Protein AF-A0A142JN07-F1 (afdb_monomer)

Solvent-accessible surface area (backbone atoms only — not comparable to full-atom values): 9280 Å² total; per-residue (Å²): 132,87,82,73,79,70,89,56,53,64,44,53,44,62,62,50,53,55,49,43,52,52,45,52,51,52,53,46,50,54,58,74,65,32,86,84,72,65,89,65,95,44,68,66,58,46,52,55,51,35,68,67,35,71,45,97,89,51,53,43,94,57,35,65,55,50,52,52,39,52,49,54,52,49,41,51,59,71,40,59,78,72,31,53,83,36,79,55,100,88,47,34,28,40,47,47,38,33,21,60,93,41,38,42,62,48,46,52,49,53,35,51,76,70,58,76,46,67,89,84,56,50,87,75,74,68,76,68,66,49,70,61,51,24,58,59,56,46,74,74,42,46,79,48,74,44,65,48,97,86,43,80,44,53,28,34,30,92

Sequence (158 aa):
MTRTIEHADIIDIREITDRVDELRDELQTAMDENEEGHDFETLEEYRAAVRKDVSAAHCHKLYEEERELTELEDILDELRGCGGDHQWEGDWYPLMLIADDHFQDFAQQEAEDCGLIDSSAKWPHTCIDWERAARELRMDYSAVSVTIDGDIREYWYR

Foldseek 3Di:
DDPAPPPDQKDFVVVLQVLLVVLLVVLVVCVVVCPVVDDDPDSVSSLVVQCVQPDPVDRPPCNVSSVSNVQSVQQVVQQFPVADDDDDPNTHGFRMWGFPVCLLVVLVVVCVVVVVQDPPDDPPSPVDPSVVSSVVVLVVWDKTWGAGPNDTTIITGD

Organism: NCBI:txid1796606

Mean predicted aligned error: 6.01 Å

Radius of gyration: 20.63 Å; Cα contacts (8 Å, |Δi|>4): 174; chains: 1; bounding box: 48×24×64 Å

Structure (mmCIF, N/CA/C/O backbone):
data_AF-A0A142JN07-F1
#
_entry.id   AF-A0A142JN07-F1
#
loop_
_atom_site.group_PDB
_atom_site.id
_atom_site.type_symbol
_atom_site.label_atom_id
_atom_site.label_alt_id
_atom_site.label_comp_id
_atom_site.label_asym_id
_atom_site.label_entity_id
_atom_site.label_seq_id
_atom_site.pdbx_PDB_ins_code
_atom_site.Cartn_x
_atom_site.Cartn_y
_atom_site.Cartn_z
_atom_site.occupancy
_atom_site.B_iso_or_equiv
_atom_site.auth_seq_id
_atom_site.auth_comp_id
_atom_site.auth_asym_id
_atom_site.auth_atom_id
_atom_site.pdbx_PDB_model_num
ATOM 1 N N . MET A 1 1 ? 15.380 7.627 -0.871 1.00 32.88 1 MET A N 1
ATOM 2 C CA . MET A 1 1 ? 14.964 6.780 0.266 1.00 32.88 1 MET A CA 1
ATOM 3 C C . MET A 1 1 ? 13.897 5.885 -0.314 1.00 32.88 1 MET A C 1
ATOM 5 O O . MET A 1 1 ? 12.815 6.391 -0.558 1.00 32.88 1 MET A O 1
ATOM 9 N N . THR A 1 2 ? 14.237 4.645 -0.650 1.00 40.53 2 THR A N 1
ATOM 10 C CA . THR A 1 2 ? 13.275 3.642 -1.119 1.00 40.53 2 THR A CA 1
ATOM 11 C C . THR A 1 2 ? 12.266 3.396 0.002 1.00 40.53 2 THR A C 1
ATOM 13 O O . THR A 1 2 ? 12.658 3.100 1.132 1.00 40.53 2 THR A O 1
ATOM 16 N N . ARG A 1 3 ? 10.984 3.650 -0.270 1.00 54.34 3 ARG A N 1
ATOM 17 C CA . ARG 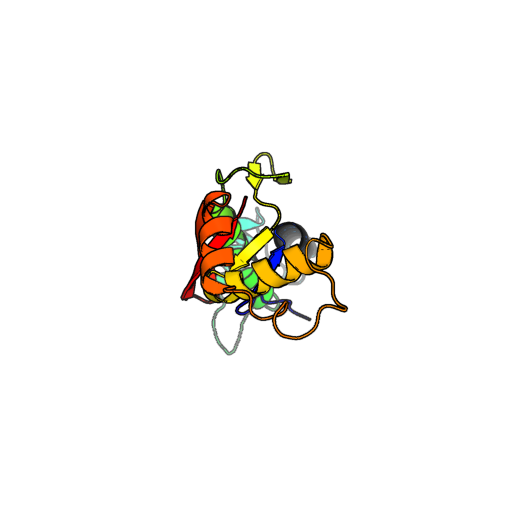A 1 3 ? 9.875 3.369 0.647 1.00 54.34 3 ARG A CA 1
ATOM 18 C C . ARG A 1 3 ? 9.331 1.989 0.287 1.00 54.34 3 ARG A C 1
ATOM 20 O O . ARG A 1 3 ? 8.276 1.883 -0.317 1.00 54.34 3 ARG A O 1
ATOM 27 N N . THR A 1 4 ? 10.064 0.943 0.648 1.00 59.41 4 THR A N 1
ATOM 28 C CA . THR A 1 4 ? 9.525 -0.419 0.581 1.00 59.41 4 THR A CA 1
ATOM 29 C C . THR A 1 4 ? 8.354 -0.527 1.558 1.00 59.41 4 THR A C 1
ATOM 31 O O . THR A 1 4 ? 8.450 -0.042 2.692 1.00 59.41 4 THR A O 1
ATOM 34 N N . ILE A 1 5 ? 7.247 -1.132 1.128 1.00 66.00 5 ILE A N 1
ATOM 35 C CA . ILE A 1 5 ? 6.078 -1.384 1.977 1.00 66.00 5 ILE A CA 1
ATOM 36 C C . ILE A 1 5 ? 6.383 -2.605 2.845 1.00 66.00 5 ILE A C 1
ATOM 38 O O . ILE A 1 5 ? 5.866 -3.687 2.623 1.00 66.00 5 ILE A O 1
ATOM 42 N N . GLU A 1 6 ? 7.251 -2.448 3.840 1.00 62.72 6 GLU A N 1
ATOM 43 C CA . GLU A 1 6 ? 7.560 -3.545 4.758 1.00 62.72 6 GLU A CA 1
ATOM 44 C C . GLU A 1 6 ? 6.455 -3.662 5.813 1.00 62.72 6 GLU A C 1
ATOM 46 O O . GLU A 1 6 ? 6.223 -2.723 6.577 1.00 62.72 6 GLU A O 1
ATOM 51 N N . HIS A 1 7 ? 5.789 -4.820 5.873 1.00 64.44 7 HIS A N 1
ATOM 52 C CA . HIS A 1 7 ? 4.880 -5.232 6.955 1.00 64.44 7 HIS A CA 1
ATOM 53 C C . HIS A 1 7 ? 3.946 -4.130 7.497 1.00 64.44 7 HIS A C 1
ATOM 55 O O . HIS A 1 7 ? 3.657 -4.084 8.694 1.00 64.44 7 HIS A O 1
ATOM 61 N N . ALA A 1 8 ? 3.426 -3.265 6.626 1.00 80.50 8 ALA A N 1
ATOM 62 C CA . ALA A 1 8 ? 2.630 -2.122 7.052 1.00 80.50 8 ALA A CA 1
ATOM 63 C C . ALA A 1 8 ? 1.293 -2.569 7.659 1.00 80.50 8 ALA A C 1
ATOM 65 O O . ALA A 1 8 ? 0.556 -3.365 7.070 1.00 80.50 8 ALA A O 1
ATOM 66 N N . ASP A 1 9 ? 0.995 -2.046 8.845 1.00 91.69 9 ASP A N 1
ATOM 67 C CA . ASP A 1 9 ? -0.248 -2.304 9.575 1.00 91.69 9 ASP A CA 1
ATOM 68 C C . ASP A 1 9 ? -1.464 -1.651 8.915 1.00 91.69 9 ASP A C 1
ATOM 70 O O . ASP A 1 9 ? -2.575 -2.182 8.956 1.00 91.69 9 ASP A O 1
ATOM 74 N N . ILE A 1 10 ? -1.236 -0.499 8.285 1.00 92.81 10 ILE A N 1
ATOM 75 C CA . ILE A 1 10 ? -2.204 0.211 7.462 1.00 92.81 10 ILE A CA 1
ATOM 76 C C . ILE A 1 10 ? -1.495 0.615 6.173 1.00 92.81 10 ILE A C 1
ATOM 78 O O . ILE A 1 10 ? -0.427 1.225 6.219 1.00 92.81 10 ILE A O 1
ATOM 82 N N . ILE A 1 11 ? -2.095 0.279 5.037 1.00 93.81 11 ILE A N 1
ATOM 83 C CA . ILE A 1 11 ? -1.616 0.659 3.708 1.00 93.81 11 ILE A CA 1
ATOM 84 C C . ILE A 1 11 ? -2.622 1.630 3.103 1.00 93.81 11 ILE A C 1
ATOM 86 O O . ILE A 1 11 ? -3.806 1.310 2.997 1.00 93.81 11 ILE A O 1
ATOM 90 N N . ASP A 1 12 ? -2.147 2.798 2.683 1.00 94.31 12 ASP A N 1
ATOM 91 C CA . ASP A 1 12 ? -2.923 3.754 1.897 1.00 94.31 12 ASP A CA 1
ATOM 92 C C . ASP A 1 12 ? -2.655 3.512 0.409 1.00 94.31 12 ASP A C 1
ATOM 94 O O . ASP A 1 12 ? -1.536 3.699 -0.072 1.00 94.31 12 ASP A O 1
ATOM 98 N N . ILE A 1 13 ? -3.679 3.097 -0.339 1.00 95.12 13 ILE A N 1
ATOM 99 C CA . ILE A 1 13 ? -3.512 2.750 -1.758 1.00 95.12 13 ILE A CA 1
ATOM 100 C C . ILE A 1 13 ? -3.112 3.965 -2.597 1.00 95.12 13 ILE A C 1
ATOM 102 O O . ILE A 1 13 ? -2.477 3.807 -3.636 1.00 95.12 13 ILE A O 1
ATOM 106 N N . ARG A 1 14 ? -3.399 5.187 -2.136 1.00 95.12 14 ARG A N 1
ATOM 107 C CA . ARG A 1 14 ? -2.957 6.403 -2.830 1.00 95.12 14 ARG A CA 1
ATOM 108 C C . ARG A 1 14 ? -1.439 6.521 -2.818 1.00 95.12 14 ARG A C 1
ATOM 110 O O . ARG A 1 14 ? -0.858 6.880 -3.833 1.00 95.12 14 ARG A O 1
ATOM 117 N N . GLU A 1 15 ? -0.802 6.166 -1.700 1.00 94.31 15 GLU A N 1
ATOM 118 C CA . GLU A 1 15 ? 0.660 6.149 -1.611 1.00 94.31 15 GLU A CA 1
ATOM 119 C C . GLU A 1 15 ? 1.260 5.103 -2.556 1.00 94.31 15 GLU A C 1
ATOM 121 O O . GLU A 1 15 ? 2.285 5.373 -3.178 1.00 94.31 15 GLU A O 1
ATOM 126 N N . ILE A 1 16 ? 0.596 3.951 -2.719 1.00 94.25 16 ILE A N 1
ATOM 127 C CA . ILE A 1 16 ? 0.995 2.930 -3.698 1.00 94.25 16 ILE A CA 1
ATOM 128 C C . ILE A 1 16 ? 0.898 3.481 -5.116 1.00 94.25 16 ILE A C 1
ATOM 130 O O . ILE A 1 16 ? 1.887 3.454 -5.841 1.00 94.25 16 ILE A O 1
ATOM 134 N N . THR A 1 17 ? -0.269 3.983 -5.523 1.00 96.50 17 THR A N 1
ATOM 135 C CA . THR A 1 17 ? -0.468 4.450 -6.901 1.00 96.50 17 THR A CA 1
ATOM 136 C C . THR A 1 17 ? 0.441 5.627 -7.242 1.00 96.50 17 THR A C 1
ATOM 138 O O . THR A 1 17 ? 1.026 5.643 -8.320 1.00 96.50 17 THR A O 1
ATOM 141 N N . ASP A 1 18 ? 0.637 6.561 -6.304 1.00 96.25 18 ASP A N 1
ATOM 142 C CA . ASP A 1 18 ? 1.558 7.688 -6.482 1.00 96.25 18 ASP A CA 1
ATOM 143 C C . ASP A 1 18 ? 3.004 7.195 -6.662 1.00 96.25 18 ASP A C 1
ATOM 145 O O . ASP A 1 18 ? 3.737 7.706 -7.510 1.00 96.25 18 ASP A O 1
ATOM 149 N N . ARG A 1 19 ? 3.416 6.176 -5.892 1.00 95.69 19 ARG A N 1
ATOM 150 C CA . ARG A 1 19 ? 4.753 5.580 -6.001 1.00 95.69 19 ARG A CA 1
ATOM 151 C C . ARG A 1 19 ? 4.932 4.794 -7.300 1.00 95.69 19 ARG A C 1
ATOM 153 O O . ARG A 1 19 ? 6.009 4.850 -7.889 1.00 95.69 19 ARG A O 1
ATOM 160 N N . VAL A 1 20 ? 3.895 4.097 -7.767 1.00 96.75 20 VAL A N 1
ATOM 161 C CA . VAL A 1 20 ? 3.895 3.425 -9.074 1.00 96.75 20 VAL A CA 1
ATOM 162 C C . VAL A 1 20 ? 4.089 4.434 -10.202 1.00 96.75 20 VAL A C 1
ATOM 164 O O . VAL A 1 20 ? 4.942 4.217 -11.064 1.00 96.75 20 VAL A O 1
ATOM 167 N N . ASP A 1 21 ? 3.351 5.544 -10.182 1.00 96.81 21 ASP A N 1
ATOM 168 C CA . ASP A 1 21 ? 3.475 6.592 -11.198 1.00 96.81 21 ASP A CA 1
ATOM 169 C C . ASP A 1 21 ? 4.874 7.239 -11.168 1.00 96.81 21 ASP A C 1
ATOM 171 O O . ASP A 1 21 ? 5.507 7.379 -12.214 1.00 96.81 21 ASP A O 1
ATOM 175 N N . GLU A 1 22 ? 5.416 7.533 -9.978 1.00 96.12 22 GLU A N 1
ATOM 176 C CA . GLU A 1 22 ? 6.784 8.053 -9.811 1.00 96.12 22 GLU A CA 1
ATOM 177 C C . GLU A 1 22 ? 7.842 7.103 -10.397 1.00 96.12 22 GLU A C 1
ATOM 179 O O . GLU A 1 22 ? 8.686 7.521 -11.190 1.00 96.12 22 GLU A O 1
ATOM 184 N N . LEU A 1 23 ? 7.787 5.813 -10.053 1.00 96.00 23 LEU A N 1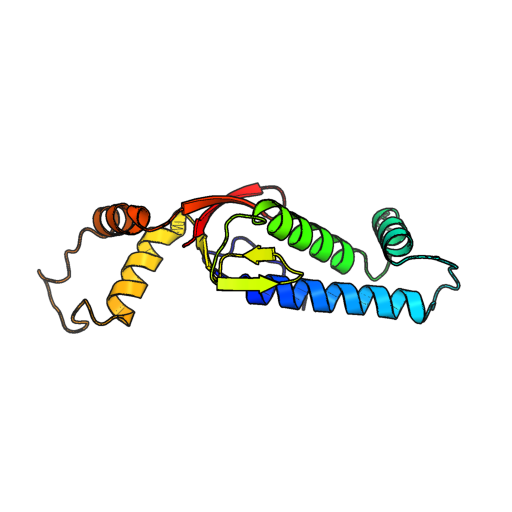
ATOM 185 C CA . LEU A 1 23 ? 8.751 4.815 -10.527 1.00 96.00 23 LEU A CA 1
ATOM 186 C C . LEU A 1 23 ? 8.663 4.591 -12.042 1.00 96.00 23 LEU A C 1
ATOM 188 O O . LEU A 1 23 ? 9.689 4.425 -12.709 1.00 96.00 23 LEU A O 1
ATOM 192 N N . ARG A 1 24 ? 7.448 4.597 -12.605 1.00 95.94 24 ARG A N 1
ATOM 193 C CA . ARG A 1 24 ? 7.238 4.516 -14.058 1.00 95.94 24 ARG A CA 1
ATOM 194 C C . ARG A 1 24 ? 7.867 5.712 -14.768 1.00 95.94 24 ARG A C 1
ATOM 196 O O . ARG A 1 24 ? 8.566 5.507 -15.761 1.00 95.94 24 ARG A O 1
ATOM 203 N N . ASP A 1 25 ? 7.681 6.920 -14.241 1.00 95.75 25 ASP A N 1
ATOM 204 C CA . ASP A 1 25 ? 8.274 8.143 -14.789 1.00 95.75 25 ASP A CA 1
ATOM 205 C C . ASP A 1 25 ? 9.810 8.147 -14.685 1.00 95.75 25 ASP A C 1
ATOM 207 O O . ASP A 1 25 ? 10.493 8.543 -15.636 1.00 95.75 25 ASP A O 1
ATOM 211 N N . GLU A 1 26 ? 10.375 7.673 -13.570 1.00 94.12 26 GLU A N 1
ATOM 212 C CA . GLU A 1 26 ? 11.827 7.534 -13.385 1.00 94.12 26 GLU A CA 1
ATOM 213 C C . GLU A 1 26 ? 12.443 6.568 -14.410 1.00 94.12 26 GLU A C 1
ATOM 215 O O . GLU A 1 26 ? 13.429 6.904 -15.076 1.00 94.12 26 GLU A O 1
ATOM 220 N N . LEU A 1 27 ? 11.843 5.385 -14.586 1.00 92.88 27 LEU A N 1
ATOM 221 C CA . LEU A 1 27 ? 12.296 4.388 -15.562 1.00 92.88 27 LEU A CA 1
ATOM 222 C C . LEU A 1 27 ? 12.137 4.888 -17.003 1.00 92.88 27 LEU A C 1
ATOM 224 O O . LEU A 1 27 ? 13.040 4.695 -17.819 1.00 92.88 27 LEU A O 1
ATOM 228 N N . GLN A 1 28 ? 11.023 5.553 -17.315 1.00 93.69 28 GLN A N 1
ATOM 229 C CA . GLN A 1 28 ? 10.785 6.155 -18.627 1.00 93.69 28 GLN A CA 1
ATOM 230 C C . GLN A 1 28 ? 11.818 7.243 -18.937 1.00 93.69 28 GLN A C 1
ATOM 232 O O . GLN A 1 28 ? 12.414 7.235 -20.013 1.00 93.69 28 GLN A O 1
ATOM 237 N N . THR A 1 29 ? 12.099 8.126 -17.977 1.00 93.00 29 THR A N 1
ATOM 238 C CA . THR A 1 29 ? 13.118 9.174 -18.121 1.00 93.00 29 THR A CA 1
ATOM 239 C C . THR A 1 29 ?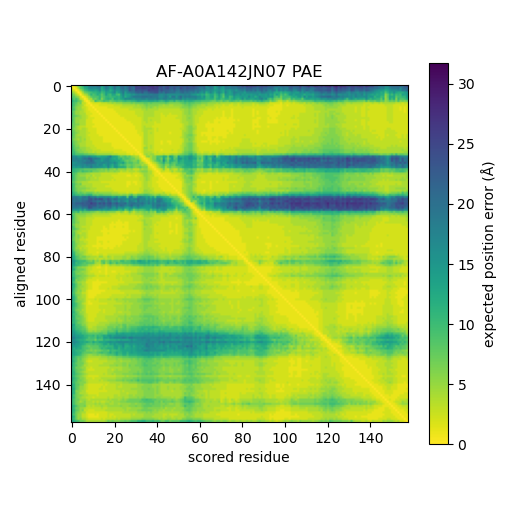 14.496 8.568 -18.372 1.00 93.00 29 THR A C 1
ATOM 241 O O . THR A 1 29 ? 15.200 8.997 -19.283 1.00 93.00 29 THR A O 1
ATOM 244 N N . ALA A 1 30 ? 14.873 7.533 -17.620 1.00 90.38 30 ALA A N 1
ATOM 245 C CA . ALA A 1 30 ? 16.160 6.870 -17.801 1.00 90.38 30 ALA A CA 1
ATOM 246 C C . ALA A 1 30 ? 16.289 6.168 -19.162 1.00 90.38 30 ALA A C 1
ATOM 248 O O . ALA A 1 30 ? 17.371 6.179 -19.756 1.00 90.38 30 ALA A O 1
ATOM 249 N N . MET A 1 31 ? 15.194 5.591 -19.673 1.00 89.44 31 MET A N 1
ATOM 250 C CA . MET A 1 31 ? 15.143 5.038 -21.027 1.00 89.44 31 MET A CA 1
ATOM 251 C C . MET A 1 31 ? 15.325 6.138 -22.084 1.00 89.44 31 MET A C 1
ATOM 253 O O . MET A 1 31 ? 16.138 5.976 -22.995 1.00 89.44 31 MET A O 1
ATOM 257 N N . ASP A 1 32 ? 14.616 7.263 -21.948 1.00 89.44 32 ASP A N 1
ATOM 258 C CA . ASP A 1 32 ? 14.639 8.375 -22.908 1.00 89.44 32 ASP A CA 1
ATOM 259 C C . ASP A 1 32 ? 15.985 9.113 -22.937 1.00 89.44 32 ASP A C 1
ATOM 261 O O . ASP A 1 32 ? 16.459 9.518 -24.003 1.00 89.44 32 ASP A O 1
ATOM 265 N N . GLU A 1 33 ? 16.627 9.281 -21.778 1.00 88.44 33 GLU A N 1
ATOM 266 C CA . GLU A 1 33 ? 17.969 9.864 -21.677 1.00 88.44 33 GLU A CA 1
ATOM 267 C C . GLU A 1 33 ? 19.029 8.983 -22.342 1.00 88.44 33 GLU A C 1
ATOM 269 O O . GLU A 1 33 ? 20.062 9.493 -22.787 1.00 88.44 33 GLU A O 1
ATOM 274 N N . ASN A 1 34 ? 18.752 7.680 -22.450 1.00 76.06 34 ASN A N 1
ATOM 275 C CA . ASN A 1 34 ? 19.565 6.705 -23.157 1.00 76.06 34 ASN A CA 1
ATOM 276 C C . ASN A 1 34 ? 21.069 6.822 -22.833 1.00 76.06 34 ASN A C 1
ATOM 278 O O . ASN A 1 34 ? 21.928 6.783 -23.720 1.00 76.06 34 ASN A O 1
ATOM 282 N N . GLU A 1 35 ? 21.406 7.003 -21.551 1.00 63.34 35 GLU A N 1
ATOM 283 C CA . GLU A 1 35 ? 22.793 7.236 -21.117 1.00 63.34 35 GLU A CA 1
ATOM 284 C C . GLU A 1 35 ? 23.742 6.098 -21.536 1.00 63.34 35 GLU A C 1
ATOM 286 O O . GLU A 1 35 ? 24.938 6.315 -21.741 1.00 63.34 35 GLU A O 1
ATOM 291 N N . GLU A 1 36 ? 23.204 4.889 -21.700 1.00 64.50 36 GLU A N 1
ATOM 292 C CA . GLU A 1 36 ? 23.939 3.669 -22.037 1.00 64.50 36 GLU A CA 1
ATOM 293 C C . GLU A 1 36 ? 23.929 3.343 -23.548 1.00 64.50 36 GLU A C 1
ATOM 295 O O . GLU A 1 36 ? 24.585 2.396 -23.986 1.00 64.50 36 GLU A O 1
ATOM 300 N N . GLY A 1 37 ? 23.256 4.157 -24.374 1.00 67.12 37 GLY A N 1
ATOM 301 C CA . GLY A 1 37 ? 23.201 3.984 -25.831 1.00 67.12 37 GLY A CA 1
ATOM 302 C C . GLY A 1 37 ? 22.416 2.748 -26.285 1.00 67.12 37 GLY A C 1
ATOM 303 O O . GLY A 1 37 ? 22.695 2.195 -27.353 1.00 67.12 37 GLY A O 1
ATOM 304 N N . HIS A 1 38 ? 21.466 2.297 -25.472 1.00 68.81 38 HIS A N 1
ATOM 305 C CA . HIS A 1 38 ? 20.535 1.230 -25.788 1.00 68.81 38 HIS A CA 1
ATOM 306 C C . HIS A 1 38 ? 19.358 1.735 -26.636 1.00 68.81 38 HIS A C 1
ATOM 308 O O . HIS A 1 38 ? 18.835 2.824 -26.438 1.00 68.81 38 HIS A O 1
ATOM 314 N N . ASP A 1 39 ? 18.948 0.937 -27.616 1.00 76.31 39 ASP A N 1
ATOM 315 C CA . ASP A 1 39 ? 17.833 1.247 -28.515 1.00 76.31 39 ASP A CA 1
ATOM 316 C C . ASP A 1 39 ? 16.672 0.317 -28.142 1.00 76.31 39 ASP A C 1
ATOM 318 O O . ASP A 1 39 ? 16.578 -0.801 -28.651 1.00 76.31 39 ASP A O 1
ATOM 322 N N . PHE A 1 40 ? 15.881 0.722 -27.145 1.00 84.19 40 PHE A N 1
ATOM 323 C CA . PHE A 1 40 ? 14.655 0.025 -26.743 1.00 84.19 40 PHE A CA 1
ATOM 324 C C . PHE A 1 40 ? 13.457 0.720 -27.392 1.00 84.19 40 PHE A C 1
ATOM 326 O O . PHE A 1 40 ? 13.379 1.948 -27.382 1.00 84.19 40 PHE A O 1
ATOM 333 N N . GLU A 1 41 ? 12.517 -0.043 -27.956 1.00 86.38 41 GLU A N 1
ATOM 334 C CA . GLU A 1 41 ? 11.337 0.532 -28.615 1.00 86.38 41 GLU A CA 1
ATOM 335 C C . GLU A 1 41 ? 10.225 0.849 -27.603 1.00 86.38 41 GLU A C 1
ATOM 337 O O . GLU A 1 41 ? 9.350 1.675 -27.877 1.00 86.38 41 GLU A O 1
ATOM 342 N N . THR A 1 42 ? 10.247 0.198 -26.433 1.00 91.50 42 THR A N 1
ATOM 343 C CA . THR A 1 42 ? 9.224 0.344 -25.389 1.00 91.50 42 THR A CA 1
ATOM 344 C C . THR A 1 42 ? 9.798 0.291 -23.971 1.00 91.50 42 THR A C 1
ATOM 346 O O . THR A 1 42 ? 10.811 -0.362 -23.710 1.00 91.50 42 THR A O 1
ATOM 349 N N . LEU A 1 43 ? 9.080 0.907 -23.023 1.00 90.25 43 LEU A N 1
ATOM 350 C CA . LEU A 1 43 ? 9.411 0.858 -21.595 1.00 90.25 43 LEU A CA 1
ATOM 351 C C . LEU A 1 43 ? 9.439 -0.576 -21.046 1.00 90.25 43 LEU A C 1
ATOM 353 O O . LEU A 1 43 ? 10.265 -0.898 -20.197 1.00 90.25 43 LEU A O 1
ATOM 357 N N . GLU A 1 44 ? 8.563 -1.455 -21.535 1.00 92.44 44 GLU A N 1
ATOM 358 C CA . GLU A 1 44 ? 8.517 -2.857 -21.106 1.00 92.44 44 GLU A CA 1
ATOM 359 C C . GLU A 1 44 ? 9.807 -3.609 -21.473 1.00 92.44 44 GLU A C 1
ATOM 361 O O . GLU A 1 44 ? 10.348 -4.351 -20.652 1.00 92.44 44 GLU A O 1
ATOM 366 N N . GLU A 1 45 ? 10.345 -3.380 -22.676 1.00 90.50 45 GLU A N 1
ATOM 367 C CA . GLU A 1 45 ? 11.623 -3.961 -23.103 1.00 90.50 45 GLU A CA 1
ATOM 368 C C . GLU A 1 45 ? 12.790 -3.458 -22.251 1.00 90.50 45 GLU A C 1
ATOM 370 O O . GLU A 1 45 ? 13.643 -4.255 -21.848 1.00 90.50 45 GLU A O 1
ATOM 375 N N . TYR A 1 46 ? 12.800 -2.159 -21.932 1.00 90.50 46 TYR A N 1
ATOM 376 C CA . TYR A 1 46 ? 13.787 -1.570 -21.031 1.00 90.50 46 TYR A CA 1
ATOM 377 C C . TYR A 1 46 ? 13.710 -2.201 -19.635 1.00 90.50 46 TYR A C 1
ATOM 379 O O . TYR A 1 46 ? 14.704 -2.739 -19.147 1.00 90.50 46 TYR A O 1
ATOM 387 N N . ARG A 1 47 ? 12.518 -2.248 -19.024 1.00 92.19 47 ARG A N 1
ATOM 388 C CA . ARG A 1 47 ? 12.286 -2.894 -17.718 1.00 92.19 47 ARG A CA 1
ATOM 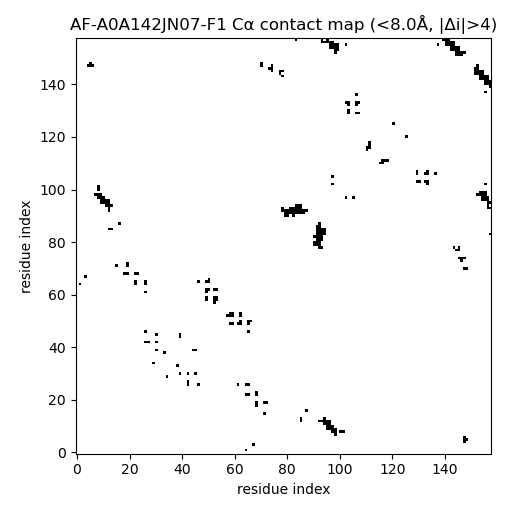389 C C . ARG A 1 47 ? 12.734 -4.355 -17.713 1.00 92.19 47 ARG A C 1
ATOM 391 O O . ARG A 1 47 ? 13.413 -4.799 -16.790 1.00 92.19 47 ARG A O 1
ATOM 398 N N . ALA A 1 48 ? 12.421 -5.111 -18.765 1.00 90.56 48 ALA A N 1
ATOM 399 C CA . ALA A 1 48 ? 12.855 -6.500 -18.894 1.00 90.56 48 ALA A CA 1
ATOM 400 C C . ALA A 1 48 ? 14.387 -6.642 -18.957 1.00 90.56 48 ALA A C 1
ATOM 402 O O . ALA A 1 48 ? 14.933 -7.619 -18.435 1.00 90.56 48 ALA A O 1
ATOM 403 N N . ALA A 1 49 ? 15.091 -5.685 -19.569 1.00 87.94 49 ALA A N 1
ATOM 404 C CA . ALA A 1 49 ? 16.549 -5.647 -19.555 1.00 87.94 49 ALA A CA 1
ATOM 405 C C . ALA A 1 49 ? 17.094 -5.337 -18.152 1.00 87.94 49 ALA A C 1
ATOM 407 O O . ALA A 1 49 ? 17.980 -6.058 -17.688 1.00 87.94 49 ALA A O 1
ATOM 408 N N . VAL A 1 50 ? 16.507 -4.356 -17.454 1.00 88.44 50 VAL A N 1
ATOM 409 C CA . VAL A 1 50 ? 16.845 -4.011 -16.061 1.00 88.44 50 VAL A CA 1
ATOM 410 C C . VAL A 1 50 ? 16.702 -5.230 -15.138 1.00 88.44 50 VAL A C 1
ATOM 412 O O . VAL A 1 50 ? 17.630 -5.540 -14.393 1.00 88.44 50 VAL A O 1
ATOM 415 N N . ARG A 1 51 ? 15.611 -6.003 -15.260 1.00 87.81 51 ARG A N 1
ATOM 416 C CA . ARG A 1 51 ? 15.380 -7.252 -14.498 1.00 87.81 51 ARG A CA 1
ATOM 417 C C . ARG A 1 51 ? 16.401 -8.347 -14.755 1.00 87.81 51 ARG A C 1
ATOM 419 O O . ARG A 1 51 ? 16.643 -9.194 -13.899 1.00 87.81 51 ARG A O 1
ATOM 426 N N . LYS A 1 52 ? 16.919 -8.428 -15.979 1.00 81.25 52 LYS A N 1
ATOM 427 C CA . LYS A 1 52 ? 17.767 -9.544 -16.412 1.00 81.25 52 LYS A CA 1
ATOM 428 C C . LYS A 1 52 ? 19.202 -9.399 -15.910 1.00 81.25 52 LYS A C 1
ATOM 430 O O . LYS A 1 52 ? 19.900 -10.410 -15.787 1.00 81.25 52 LYS A O 1
ATOM 435 N N . ASP A 1 53 ? 19.633 -8.179 -15.608 1.00 66.56 53 ASP A N 1
ATOM 436 C CA . ASP A 1 53 ? 20.966 -7.897 -15.084 1.00 66.56 53 ASP A CA 1
ATOM 437 C C . ASP A 1 53 ? 21.004 -8.061 -13.553 1.00 66.56 53 ASP A C 1
ATOM 439 O O . ASP A 1 53 ? 21.122 -7.112 -12.791 1.00 66.56 53 ASP A O 1
ATOM 443 N N . VAL A 1 54 ? 20.840 -9.304 -13.084 1.00 61.28 54 VAL A N 1
ATOM 444 C CA . VAL A 1 54 ? 20.816 -9.684 -11.650 1.00 61.28 54 VAL A CA 1
ATOM 445 C C . VAL A 1 54 ? 22.193 -10.069 -11.097 1.00 61.28 54 VAL A C 1
ATOM 447 O O . VAL A 1 54 ? 22.307 -10.646 -10.011 1.00 61.28 54 VAL A O 1
ATOM 450 N N . SER A 1 55 ? 23.277 -9.830 -11.839 1.00 58.62 55 SER A N 1
ATOM 451 C CA . SER A 1 55 ? 24.600 -10.233 -11.362 1.00 58.62 55 SER A CA 1
ATOM 452 C C . SER A 1 55 ? 25.079 -9.275 -10.264 1.00 58.62 55 SER A C 1
ATOM 454 O O . SER A 1 55 ? 25.091 -8.066 -10.446 1.00 58.62 55 SER A O 1
ATOM 456 N N . ALA A 1 56 ? 25.575 -9.792 -9.134 1.00 54.59 56 ALA A N 1
ATOM 457 C CA . ALA A 1 56 ? 26.110 -8.962 -8.040 1.00 54.59 56 ALA A CA 1
ATOM 458 C C . ALA A 1 56 ? 27.300 -8.050 -8.442 1.00 54.59 56 ALA A C 1
ATOM 460 O O . ALA A 1 56 ? 27.779 -7.263 -7.629 1.00 54.59 56 ALA A O 1
ATOM 461 N N . ALA A 1 57 ? 27.813 -8.184 -9.672 1.00 55.72 57 ALA A N 1
ATOM 462 C CA . ALA A 1 57 ? 28.891 -7.374 -10.234 1.00 55.72 57 ALA A CA 1
ATOM 463 C C . ALA A 1 57 ? 28.413 -6.328 -11.260 1.00 55.72 57 ALA A C 1
ATOM 465 O O . ALA A 1 57 ? 29.193 -5.436 -11.583 1.00 55.72 57 ALA A O 1
ATOM 466 N N . HIS A 1 58 ? 27.194 -6.462 -11.785 1.00 58.75 58 HIS A N 1
ATOM 467 C CA . HIS A 1 58 ? 26.499 -5.576 -12.724 1.00 58.75 58 HIS A CA 1
ATOM 468 C C . HIS A 1 58 ? 25.008 -5.763 -12.422 1.00 58.75 58 HIS A C 1
ATOM 470 O O . HIS A 1 58 ? 24.381 -6.642 -13.002 1.00 58.75 58 HIS A O 1
ATOM 476 N N . CYS A 1 59 ? 24.478 -5.054 -11.425 1.00 65.62 59 CYS A N 1
ATOM 477 C CA . CYS A 1 59 ? 23.047 -4.791 -11.405 1.00 65.62 59 CYS A CA 1
ATOM 478 C C . CYS A 1 59 ? 22.839 -3.444 -12.082 1.00 65.62 59 CYS A C 1
ATOM 480 O O . CYS A 1 59 ? 23.615 -2.508 -11.849 1.00 65.62 59 CYS A O 1
ATOM 482 N N . HIS A 1 60 ? 21.839 -3.353 -12.954 1.00 79.19 60 HIS A N 1
ATOM 483 C CA . HIS A 1 60 ? 21.481 -2.072 -13.543 1.00 79.19 60 HIS A CA 1
ATOM 484 C C . HIS A 1 60 ? 21.151 -1.082 -12.414 1.00 79.19 60 HIS A C 1
ATOM 486 O O . HIS A 1 60 ? 20.571 -1.461 -11.394 1.00 79.19 60 HIS A O 1
ATOM 492 N N . LYS A 1 61 ? 21.520 0.193 -12.583 1.00 85.88 61 LYS A N 1
ATOM 493 C CA . LYS A 1 61 ? 21.393 1.217 -11.528 1.00 85.88 61 LYS A CA 1
ATOM 494 C C . LYS A 1 61 ? 19.960 1.384 -10.996 1.00 85.88 61 LYS A C 1
ATOM 496 O O . LYS A 1 61 ? 19.813 1.834 -9.872 1.00 85.88 61 LYS A O 1
ATOM 501 N N . LEU A 1 62 ? 18.963 1.011 -11.807 1.00 89.44 62 LEU A N 1
ATOM 502 C CA . LEU A 1 62 ? 17.523 1.059 -11.507 1.00 89.44 62 LEU A CA 1
ATOM 503 C C . LEU A 1 62 ? 16.899 -0.306 -11.162 1.00 89.44 62 LEU A C 1
ATOM 505 O O . LEU A 1 62 ? 15.695 -0.495 -11.306 1.00 89.44 62 LEU A O 1
ATOM 509 N N . TYR A 1 63 ? 17.709 -1.312 -10.820 1.00 89.69 63 TYR A N 1
ATOM 510 C CA . TYR A 1 63 ? 17.200 -2.655 -10.527 1.00 89.69 63 TYR A CA 1
ATOM 511 C C . TYR A 1 63 ? 16.247 -2.674 -9.324 1.00 89.69 63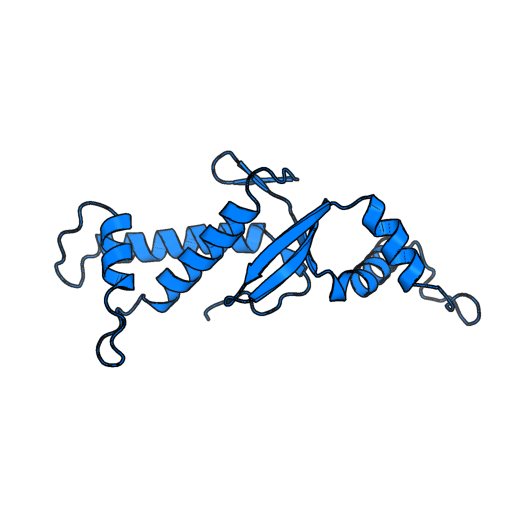 TYR A C 1
ATOM 513 O O . TYR A 1 63 ? 15.237 -3.372 -9.352 1.00 89.69 63 TYR A O 1
ATOM 521 N N . GLU A 1 64 ? 16.557 -1.914 -8.273 1.00 90.00 64 GLU A N 1
ATOM 522 C CA . GLU A 1 64 ? 15.728 -1.873 -7.064 1.00 90.00 64 GLU A CA 1
ATOM 523 C C . GLU A 1 64 ? 14.398 -1.160 -7.328 1.00 90.00 64 GLU A C 1
ATOM 525 O O . GLU A 1 64 ? 13.358 -1.644 -6.896 1.00 90.00 64 GLU A O 1
ATOM 530 N N . GLU A 1 65 ? 14.427 -0.069 -8.090 1.00 92.44 65 GLU A N 1
ATOM 531 C CA . GLU A 1 65 ? 13.264 0.697 -8.537 1.00 92.44 65 GLU A CA 1
ATOM 532 C C . GLU A 1 65 ? 12.333 -0.157 -9.408 1.00 92.44 65 GLU A C 1
ATOM 534 O O . GLU A 1 65 ? 11.119 -0.155 -9.226 1.00 92.44 65 GLU A O 1
ATOM 539 N N . GLU A 1 66 ? 12.894 -0.938 -10.333 1.00 93.19 66 GLU A N 1
ATOM 540 C CA . GLU A 1 66 ? 12.121 -1.856 -11.169 1.00 93.19 66 GLU A CA 1
ATOM 541 C C . GLU A 1 66 ? 11.503 -2.998 -10.342 1.00 93.19 66 GLU A C 1
ATOM 543 O O . GLU A 1 66 ? 10.334 -3.347 -10.544 1.00 93.19 66 GLU A O 1
ATOM 548 N N . ARG A 1 67 ? 12.260 -3.548 -9.381 1.00 91.56 67 ARG A N 1
ATOM 549 C CA . ARG A 1 67 ? 11.755 -4.577 -8.463 1.00 91.56 67 ARG A CA 1
ATOM 550 C C . ARG A 1 67 ? 10.593 -4.041 -7.629 1.00 91.56 67 ARG A C 1
ATOM 552 O O . ARG A 1 67 ? 9.557 -4.695 -7.580 1.00 91.56 67 ARG A O 1
ATOM 559 N N . GLU A 1 68 ? 10.769 -2.873 -7.008 1.00 92.44 68 GLU A N 1
ATOM 560 C CA . GLU A 1 68 ? 9.733 -2.191 -6.221 1.00 92.44 68 GLU A CA 1
ATOM 561 C C . GLU A 1 68 ? 8.490 -1.942 -7.082 1.00 92.44 68 GLU A C 1
ATOM 563 O O . GLU A 1 68 ? 7.389 -2.309 -6.689 1.00 92.44 68 GLU A O 1
ATOM 568 N N . LEU A 1 69 ? 8.659 -1.406 -8.296 1.00 94.69 69 LEU A N 1
ATOM 569 C CA . LEU A 1 69 ? 7.542 -1.165 -9.210 1.00 94.69 69 LEU A CA 1
ATOM 570 C C . LEU A 1 69 ? 6.770 -2.450 -9.526 1.00 94.69 69 LEU A C 1
ATOM 572 O O . LEU A 1 69 ? 5.545 -2.438 -9.516 1.00 94.69 69 LEU A O 1
ATOM 576 N N . THR A 1 70 ? 7.475 -3.546 -9.811 1.00 94.06 70 THR A N 1
ATOM 577 C CA . THR A 1 70 ? 6.838 -4.834 -10.120 1.00 94.06 70 THR A CA 1
ATOM 578 C C . THR A 1 70 ? 6.017 -5.342 -8.934 1.00 94.06 70 THR A C 1
ATOM 580 O O . THR A 1 70 ? 4.881 -5.760 -9.118 1.00 94.06 70 THR A O 1
ATOM 583 N N . GLU A 1 71 ? 6.551 -5.247 -7.718 1.00 92.31 71 GLU A N 1
ATOM 584 C CA . GLU A 1 71 ? 5.836 -5.646 -6.504 1.00 92.31 71 GLU A CA 1
ATOM 585 C C . 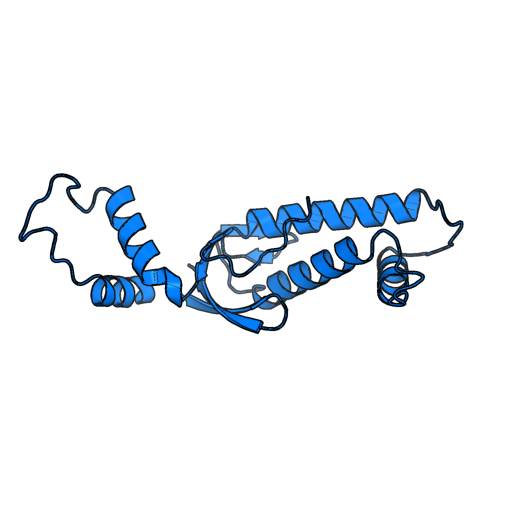GLU A 1 71 ? 4.586 -4.791 -6.252 1.00 92.31 71 GLU A C 1
ATOM 587 O O . GLU A 1 71 ? 3.512 -5.322 -5.982 1.00 92.31 71 GLU A O 1
ATOM 592 N N . LEU A 1 72 ? 4.687 -3.467 -6.399 1.00 94.56 72 LEU A N 1
ATOM 593 C CA . LEU A 1 72 ? 3.536 -2.575 -6.246 1.00 94.56 72 LEU A CA 1
ATOM 594 C C . LEU A 1 72 ? 2.470 -2.815 -7.328 1.00 94.56 72 LEU A C 1
ATOM 596 O O . LEU A 1 72 ? 1.276 -2.768 -7.033 1.00 94.56 72 LEU A O 1
ATOM 600 N N . GLU A 1 73 ? 2.881 -3.089 -8.570 1.00 95.62 73 GLU A N 1
ATOM 601 C CA . GLU A 1 73 ? 1.967 -3.460 -9.657 1.00 95.62 73 GLU A CA 1
ATOM 602 C C . GLU A 1 73 ? 1.252 -4.790 -9.371 1.00 95.62 73 GLU A C 1
ATOM 604 O O . GLU A 1 73 ? 0.051 -4.884 -9.625 1.00 95.62 73 GLU A O 1
ATOM 609 N N . ASP A 1 74 ? 1.944 -5.777 -8.793 1.00 94.62 74 ASP A N 1
ATOM 610 C CA . ASP A 1 74 ? 1.350 -7.055 -8.383 1.00 94.62 74 ASP A CA 1
ATOM 611 C C . ASP A 1 74 ? 0.307 -6.856 -7.266 1.00 94.62 74 ASP A C 1
ATOM 613 O O . ASP A 1 74 ? -0.802 -7.388 -7.361 1.00 94.62 74 ASP A O 1
ATOM 617 N N . ILE A 1 75 ? 0.600 -6.019 -6.260 1.00 94.19 75 ILE A N 1
ATOM 618 C CA . ILE A 1 75 ? -0.368 -5.652 -5.208 1.00 94.19 75 ILE A CA 1
ATOM 619 C C . ILE A 1 75 ? -1.620 -5.013 -5.825 1.00 94.19 75 ILE A C 1
ATOM 621 O O . ILE A 1 75 ? -2.750 -5.359 -5.471 1.00 94.19 75 ILE A O 1
ATOM 625 N N . LEU A 1 76 ? -1.447 -4.075 -6.761 1.00 95.81 76 LEU A N 1
ATOM 626 C CA . LEU A 1 76 ? -2.575 -3.443 -7.444 1.00 95.81 76 LEU A CA 1
ATOM 627 C C . LEU A 1 76 ? -3.356 -4.450 -8.303 1.00 95.81 76 LEU A C 1
ATOM 629 O O . LEU A 1 76 ? -4.581 -4.356 -8.375 1.00 95.81 76 LEU A O 1
ATOM 633 N N . ASP A 1 77 ? -2.708 -5.429 -8.933 1.00 95.44 77 ASP A N 1
ATOM 634 C CA . ASP A 1 77 ? -3.418 -6.467 -9.690 1.00 95.44 77 ASP A CA 1
ATOM 635 C C . ASP A 1 77 ? -4.266 -7.362 -8.770 1.00 95.44 77 ASP A C 1
ATOM 637 O O . ASP A 1 77 ? -5.433 -7.618 -9.076 1.00 95.44 77 ASP A O 1
ATOM 641 N N . GLU A 1 78 ? -3.738 -7.749 -7.602 1.00 94.19 78 GLU A N 1
ATOM 642 C CA . GLU A 1 78 ? -4.468 -8.510 -6.575 1.00 94.19 78 GLU A CA 1
ATOM 643 C C . GLU A 1 78 ? -5.693 -7.742 -6.035 1.00 94.19 78 GLU A C 1
ATOM 645 O O . GLU A 1 78 ? -6.727 -8.342 -5.725 1.00 94.19 78 GLU A O 1
ATOM 650 N N . LEU A 1 79 ? -5.611 -6.409 -5.966 1.00 95.19 79 LEU A N 1
ATOM 651 C CA . LEU A 1 79 ? -6.702 -5.538 -5.516 1.00 95.19 79 LEU A CA 1
ATOM 652 C C . LEU A 1 79 ? -7.697 -5.167 -6.622 1.00 95.19 79 LEU A C 1
ATOM 654 O O . LEU A 1 79 ? -8.782 -4.652 -6.321 1.00 95.19 79 LEU A O 1
ATOM 658 N N . ARG A 1 80 ? -7.373 -5.404 -7.898 1.00 93.19 80 ARG A N 1
ATOM 659 C CA . ARG A 1 80 ? -8.232 -4.992 -9.012 1.00 93.19 80 ARG A CA 1
ATOM 660 C C . ARG A 1 80 ? -9.615 -5.635 -8.887 1.00 93.19 80 ARG A C 1
ATOM 662 O O . ARG A 1 80 ? -9.775 -6.850 -8.813 1.00 93.19 80 ARG A O 1
ATOM 669 N N . GLY A 1 81 ? -10.652 -4.799 -8.918 1.00 88.75 81 GLY A N 1
ATOM 670 C CA . GLY A 1 81 ? -12.040 -5.256 -8.829 1.00 88.75 81 GLY A CA 1
ATOM 671 C C . GLY A 1 81 ? -12.557 -5.455 -7.403 1.00 88.75 81 GLY A C 1
ATOM 672 O O . GLY A 1 81 ? -13.734 -5.778 -7.244 1.00 88.75 81 GLY A O 1
ATOM 673 N N . CYS A 1 82 ? -11.740 -5.182 -6.379 1.00 89.12 82 CYS A N 1
ATOM 674 C CA . CYS A 1 82 ? -12.210 -5.042 -4.998 1.00 89.12 82 CYS A CA 1
ATOM 675 C C . CYS A 1 82 ? -13.133 -3.819 -4.813 1.00 89.12 82 CYS A C 1
ATOM 677 O O . CYS A 1 82 ? -13.849 -3.732 -3.819 1.00 89.12 82 CYS A O 1
ATOM 679 N N . GLY A 1 83 ? -13.185 -2.905 -5.793 1.00 88.12 83 GLY A N 1
ATOM 680 C CA . GLY A 1 83 ? -13.965 -1.672 -5.706 1.00 88.12 83 GLY A CA 1
ATOM 681 C C . GLY A 1 83 ? -13.326 -0.696 -4.723 1.00 88.12 83 GLY A C 1
ATOM 682 O O . GLY A 1 83 ? -12.148 -0.826 -4.424 1.00 88.12 83 GLY A O 1
ATOM 683 N N . GLY A 1 84 ? -14.092 0.277 -4.235 1.00 90.12 84 GLY A N 1
ATOM 684 C CA . GLY A 1 84 ? -13.629 1.266 -3.262 1.00 90.12 84 GLY A CA 1
ATOM 685 C C . GLY A 1 84 ? -13.785 2.699 -3.758 1.00 90.12 84 GLY A C 1
ATOM 686 O O . GLY A 1 84 ? -14.549 2.970 -4.686 1.00 90.12 84 GLY A O 1
ATOM 687 N N . ASP A 1 85 ? -13.063 3.612 -3.115 1.00 92.19 85 ASP A N 1
ATOM 688 C CA . ASP A 1 85 ? -13.218 5.061 -3.281 1.00 92.19 85 ASP A CA 1
ATOM 689 C C . ASP A 1 85 ? -12.017 5.723 -3.990 1.00 92.19 85 ASP A C 1
ATOM 691 O O . ASP A 1 85 ? -12.006 6.944 -4.170 1.00 92.19 85 ASP A O 1
ATOM 695 N N . HIS A 1 86 ? -11.011 4.945 -4.412 1.00 94.69 86 HIS A N 1
ATOM 696 C CA . HIS A 1 86 ? -9.855 5.441 -5.164 1.00 94.69 86 HIS A CA 1
ATOM 697 C C . HIS A 1 86 ? -9.909 4.984 -6.620 1.00 94.69 86 HIS A C 1
ATOM 699 O O . HIS A 1 86 ? -9.848 3.790 -6.904 1.00 94.69 86 HIS A O 1
ATOM 705 N N . GLN A 1 87 ? -10.026 5.927 -7.555 1.00 95.56 87 GLN A N 1
ATOM 706 C CA . GLN A 1 87 ? -9.990 5.622 -8.984 1.00 95.56 87 GLN A CA 1
ATOM 707 C C . GLN A 1 87 ? -8.585 5.860 -9.535 1.00 95.56 87 GLN A C 1
ATOM 709 O O . GLN A 1 87 ? -8.089 6.986 -9.488 1.00 95.56 87 GLN A O 1
ATOM 714 N N . TRP A 1 88 ? -7.995 4.830 -10.137 1.00 95.81 88 TRP A N 1
ATOM 715 C CA . TRP A 1 88 ? -6.680 4.905 -10.773 1.00 95.81 88 TRP A CA 1
ATOM 716 C C . TRP A 1 88 ? -6.655 4.019 -12.025 1.00 95.81 88 TRP A C 1
ATOM 718 O O . TRP A 1 88 ? -7.249 2.946 -12.043 1.00 95.81 88 TRP A O 1
ATOM 728 N N . GLU A 1 89 ? -6.091 4.530 -13.123 1.00 94.31 89 GLU A N 1
ATOM 729 C CA . GLU A 1 89 ? -6.039 3.879 -14.452 1.00 94.31 89 GLU A CA 1
ATOM 730 C C . GLU A 1 89 ? -7.361 3.285 -14.994 1.00 94.31 89 GLU A C 1
ATOM 732 O O . GLU A 1 89 ? -7.376 2.431 -15.876 1.00 94.31 89 GLU A O 1
ATOM 737 N N . GLY A 1 90 ? -8.505 3.800 -14.535 1.00 93.06 90 GLY A N 1
ATOM 738 C CA . GLY A 1 90 ? -9.833 3.355 -14.971 1.00 93.06 90 GLY A CA 1
ATOM 739 C C . GLY A 1 90 ? -10.445 2.240 -14.120 1.00 93.06 90 GLY A C 1
ATOM 740 O O . GLY A 1 90 ? -11.637 1.967 -14.281 1.00 93.06 90 GLY A O 1
ATOM 741 N N . ASP A 1 91 ? -9.686 1.681 -13.180 1.00 95.00 91 ASP A N 1
ATOM 742 C CA . ASP A 1 91 ? -10.153 0.744 -12.162 1.00 95.00 91 ASP A CA 1
ATOM 743 C C . ASP A 1 91 ? -10.463 1.467 -10.836 1.00 95.00 91 ASP A C 1
ATOM 745 O O . ASP A 1 91 ? -10.116 2.635 -10.634 1.00 95.00 91 ASP A O 1
ATOM 749 N N . TRP A 1 92 ? -11.176 0.772 -9.946 1.00 95.25 92 TRP A N 1
ATOM 750 C CA . TRP A 1 92 ? -11.523 1.246 -8.604 1.00 95.25 92 TRP A CA 1
ATOM 751 C C . TRP A 1 92 ? -10.869 0.363 -7.548 1.00 95.25 92 TRP A C 1
ATOM 753 O O . TRP A 1 92 ? -11.024 -0.863 -7.589 1.00 95.25 92 TRP A O 1
ATOM 763 N N . TYR A 1 93 ? -10.196 1.016 -6.607 1.00 95.50 93 TYR A N 1
ATOM 764 C CA . TYR A 1 93 ? -9.409 0.415 -5.543 1.00 95.50 93 TYR A CA 1
ATOM 765 C C . TYR A 1 93 ? -9.892 0.871 -4.161 1.00 95.50 93 TYR A C 1
ATOM 767 O O . TYR A 1 93 ? -10.414 1.991 -4.021 1.00 95.50 93 TYR A O 1
ATOM 775 N N . PRO A 1 94 ? -9.691 0.042 -3.121 1.00 95.81 94 PRO A N 1
ATOM 776 C CA . PRO A 1 94 ? -9.928 0.465 -1.752 1.00 95.81 94 PRO A CA 1
ATOM 777 C C . PRO A 1 94 ? -9.022 1.642 -1.394 1.00 95.81 94 PRO A C 1
ATOM 779 O O . PRO A 1 94 ? -7.943 1.790 -1.957 1.00 95.81 94 PRO A O 1
ATOM 782 N N . LEU A 1 95 ? -9.437 2.488 -0.451 1.00 93.94 95 LEU A N 1
ATOM 783 C CA . LEU A 1 95 ? -8.572 3.581 0.014 1.00 93.94 95 LEU A CA 1
ATOM 784 C C . LEU A 1 95 ? -7.519 3.095 1.008 1.00 93.94 95 LEU A C 1
ATOM 786 O O . LEU A 1 95 ? -6.365 3.506 0.933 1.00 93.94 95 LEU A O 1
ATOM 790 N N . MET A 1 96 ? -7.929 2.242 1.946 1.00 94.19 96 MET A N 1
ATOM 791 C CA . MET A 1 96 ? -7.075 1.756 3.022 1.00 94.19 96 MET A CA 1
ATOM 792 C C . MET A 1 96 ? -7.198 0.245 3.160 1.00 94.19 96 MET A C 1
ATOM 794 O O . MET A 1 96 ? -8.305 -0.297 3.124 1.00 94.19 96 MET A O 1
ATOM 798 N N . LEU A 1 97 ? -6.061 -0.406 3.376 1.00 95.62 97 LEU A N 1
ATOM 799 C CA . LEU A 1 97 ? -5.977 -1.794 3.804 1.00 95.62 97 LEU A CA 1
ATOM 800 C C . LEU A 1 97 ? -5.494 -1.834 5.249 1.00 95.62 97 LEU A C 1
ATOM 802 O O . LEU A 1 97 ? -4.493 -1.207 5.580 1.00 95.62 97 LEU A O 1
ATOM 806 N N . ILE A 1 98 ? -6.184 -2.586 6.098 1.00 96.75 98 ILE A N 1
ATOM 807 C CA . ILE A 1 98 ? -5.855 -2.737 7.518 1.00 96.75 98 ILE A CA 1
ATOM 808 C C . ILE A 1 98 ? -5.431 -4.180 7.753 1.00 96.75 98 ILE A C 1
ATOM 810 O O . ILE A 1 98 ? -6.207 -5.096 7.477 1.00 96.75 98 ILE A O 1
ATOM 814 N N . ALA A 1 99 ? -4.221 -4.400 8.252 1.00 96.00 99 ALA A N 1
ATOM 815 C CA . ALA A 1 99 ? -3.712 -5.744 8.482 1.00 96.00 99 ALA A CA 1
ATOM 816 C C . ALA A 1 99 ? -4.593 -6.511 9.483 1.00 96.00 99 ALA A C 1
ATOM 818 O O . ALA A 1 99 ? -5.064 -5.942 10.474 1.00 96.00 99 ALA A O 1
ATOM 819 N N . ASP A 1 100 ? -4.826 -7.805 9.240 1.00 95.75 100 ASP A N 1
ATOM 820 C CA . ASP A 1 100 ? -5.689 -8.626 10.103 1.00 95.75 100 ASP A CA 1
ATOM 821 C C . ASP A 1 100 ? -5.246 -8.601 11.574 1.00 95.75 100 ASP A C 1
ATOM 823 O O . ASP A 1 100 ? -6.069 -8.394 12.471 1.00 95.75 100 ASP A O 1
ATOM 827 N N . ASP A 1 101 ? -3.943 -8.725 11.816 1.00 94.50 101 ASP A N 1
ATOM 828 C CA . ASP A 1 101 ? -3.325 -8.721 13.140 1.00 94.50 101 ASP A CA 1
ATOM 829 C C . ASP A 1 101 ? -3.328 -7.342 13.823 1.00 94.50 101 ASP A C 1
ATOM 831 O O . ASP A 1 101 ? -3.275 -7.286 15.051 1.00 94.50 101 ASP A O 1
ATOM 835 N N . HIS A 1 102 ? -3.490 -6.251 13.067 1.00 95.81 102 HIS A N 1
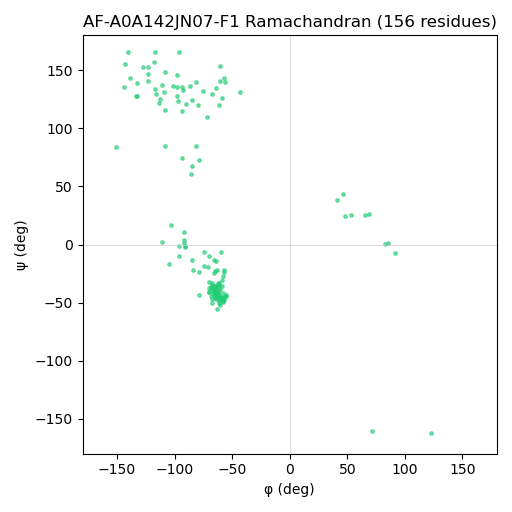ATOM 836 C CA . HIS A 1 102 ? -3.649 -4.889 13.598 1.00 95.81 102 HIS A CA 1
ATOM 837 C C . HIS A 1 102 ? -5.128 -4.460 13.716 1.00 95.81 102 HIS A C 1
ATOM 839 O O . HIS A 1 102 ? -5.456 -3.441 14.326 1.00 95.81 102 HIS A O 1
ATOM 845 N N . PHE A 1 103 ? -6.083 -5.222 13.176 1.00 96.62 103 PHE A N 1
ATOM 846 C CA . PHE A 1 103 ? -7.474 -4.760 13.083 1.00 96.62 103 PHE A CA 1
ATOM 847 C C . PHE A 1 103 ? -8.105 -4.404 14.444 1.00 96.62 103 PHE A C 1
ATOM 849 O O . PHE A 1 103 ? -8.968 -3.530 14.524 1.00 96.62 103 PHE A O 1
ATOM 856 N N . GLN A 1 104 ? -7.685 -5.062 15.531 1.00 96.94 104 GLN A N 1
ATOM 857 C CA . GLN A 1 104 ? -8.165 -4.724 16.873 1.00 96.94 104 GLN A CA 1
ATOM 858 C C . GLN A 1 104 ? -7.734 -3.319 17.307 1.00 96.94 104 GLN A C 1
ATOM 860 O O . GLN A 1 104 ? -8.562 -2.554 17.802 1.00 96.94 104 GLN A O 1
ATOM 865 N N . ASP A 1 105 ? -6.463 -2.984 17.102 1.00 96.25 105 ASP A N 1
ATOM 866 C CA . ASP A 1 105 ? -5.906 -1.682 17.464 1.00 96.25 105 ASP A CA 1
ATOM 867 C C . ASP A 1 105 ? -6.515 -0.583 16.588 1.00 96.25 105 ASP A C 1
ATOM 869 O O . ASP A 1 105 ? -6.887 0.478 17.087 1.00 96.25 105 ASP A O 1
ATOM 873 N N . PHE A 1 106 ? -6.746 -0.885 15.305 1.00 95.69 106 PHE A N 1
ATOM 874 C CA . PHE A 1 106 ? -7.518 -0.024 14.409 1.00 95.69 106 PHE A CA 1
ATOM 875 C C . PHE A 1 106 ? -8.938 0.232 14.938 1.00 95.69 106 PHE A C 1
ATOM 877 O O . PHE A 1 106 ? -9.355 1.382 15.038 1.00 95.69 106 PHE A O 1
ATOM 884 N N . ALA A 1 107 ? -9.675 -0.807 15.346 1.00 95.69 107 ALA A N 1
ATOM 885 C CA . ALA A 1 107 ? -11.033 -0.652 15.873 1.00 95.69 107 ALA A CA 1
ATOM 886 C C . ALA A 1 107 ? -11.080 0.214 17.145 1.00 95.69 107 ALA A C 1
ATOM 888 O O . ALA A 1 107 ? -12.042 0.960 17.355 1.00 95.69 107 ALA A O 1
ATOM 889 N N . GLN A 1 108 ? -10.049 0.124 17.990 1.00 94.44 108 GLN A N 1
ATOM 890 C CA . GLN A 1 108 ? -9.910 1.000 19.147 1.00 94.44 108 GLN A CA 1
ATOM 891 C C . GLN A 1 108 ? -9.653 2.450 18.732 1.00 94.44 108 GLN A C 1
ATOM 893 O O . GLN A 1 108 ? -10.367 3.342 19.194 1.00 94.44 108 GLN A O 1
ATOM 898 N N . GLN A 1 109 ? -8.680 2.672 17.848 1.00 93.25 109 GLN A N 1
ATOM 899 C CA . GLN A 1 109 ? -8.316 3.999 17.359 1.00 93.25 109 GLN A CA 1
ATOM 900 C C . GLN A 1 109 ? -9.509 4.696 16.688 1.00 93.25 109 GLN A C 1
ATOM 902 O O . GLN A 1 109 ? -9.837 5.825 17.041 1.00 93.25 109 GLN A O 1
ATOM 907 N N . GLU A 1 110 ? -10.246 3.993 15.825 1.00 93.56 110 GLU A N 1
ATOM 908 C CA . GLU A 1 110 ? -11.456 4.510 15.172 1.00 93.56 110 GLU A CA 1
ATOM 909 C C . GLU A 1 110 ? -12.529 4.947 16.180 1.00 93.56 110 GLU A C 1
ATOM 911 O O . GLU A 1 110 ? -13.172 5.987 16.015 1.00 93.56 110 GLU A O 1
ATOM 916 N N . ALA A 1 111 ? -12.737 4.175 17.251 1.00 92.81 111 ALA A N 1
ATOM 917 C CA . ALA A 1 111 ? -13.711 4.522 18.282 1.00 92.81 111 ALA A CA 1
ATOM 918 C C . ALA A 1 111 ? -13.287 5.758 19.096 1.00 92.81 111 ALA A C 1
ATOM 920 O O . ALA A 1 111 ? -14.143 6.568 19.474 1.00 92.81 111 ALA A O 1
ATOM 921 N N . GLU A 1 112 ? -11.988 5.908 19.362 1.00 91.31 112 GLU A N 1
ATOM 922 C CA . GLU A 1 112 ? -11.414 7.083 20.021 1.00 91.31 112 GLU A CA 1
ATOM 923 C C . GLU A 1 112 ? -11.517 8.328 19.124 1.00 91.31 112 GLU A C 1
ATOM 925 O O . GLU A 1 112 ? -12.024 9.361 19.571 1.00 91.31 112 GLU A O 1
ATOM 930 N N . ASP A 1 113 ? -11.151 8.211 17.847 1.00 91.62 113 ASP A N 1
ATOM 931 C CA . ASP A 1 113 ? -11.164 9.309 16.873 1.00 91.62 113 ASP A CA 1
ATOM 932 C C . ASP A 1 113 ? -12.583 9.787 16.542 1.00 91.62 113 ASP A C 1
ATOM 934 O O . ASP A 1 113 ? -12.833 10.987 16.396 1.00 91.62 113 ASP A O 1
ATOM 938 N N . CYS A 1 114 ? -13.555 8.871 16.522 1.00 92.06 114 CYS A N 1
ATOM 939 C CA . CYS A 1 114 ? -14.972 9.209 16.389 1.00 92.06 114 CYS A CA 1
ATOM 940 C C . CYS A 1 114 ? -15.585 9.798 17.676 1.00 92.06 114 CYS A C 1
ATOM 942 O O . CYS A 1 114 ? -16.752 10.204 17.670 1.00 92.06 114 CYS A O 1
ATOM 944 N N . GLY A 1 115 ? -14.848 9.827 18.793 1.00 90.19 115 GLY A N 1
ATOM 945 C CA . GLY A 1 115 ? -15.352 10.287 20.089 1.00 90.19 115 GLY A CA 1
ATOM 946 C C . GLY A 1 115 ? -16.458 9.395 20.662 1.00 90.19 115 GLY A C 1
ATOM 947 O O . GLY A 1 115 ? -17.294 9.864 21.437 1.00 90.19 115 GLY A O 1
ATOM 948 N N . LEU A 1 116 ? -16.493 8.116 20.267 1.00 89.44 116 LEU A N 1
ATOM 949 C CA . LEU A 1 116 ? -17.464 7.133 20.762 1.00 89.44 116 LEU A CA 1
ATOM 950 C C . LEU A 1 116 ? -17.133 6.679 22.185 1.00 89.44 116 LEU A C 1
ATOM 952 O O . LEU A 1 116 ? -18.002 6.165 22.894 1.00 89.44 116 LEU A O 1
ATOM 956 N N . ILE A 1 117 ? -15.887 6.896 22.607 1.00 87.88 117 ILE A N 1
ATOM 957 C CA . ILE A 1 117 ? -15.405 6.621 23.953 1.00 87.88 117 ILE A CA 1
ATOM 958 C C . ILE A 1 117 ? -14.967 7.927 24.597 1.00 87.88 117 ILE A C 1
ATOM 960 O O . ILE A 1 117 ? -14.255 8.741 24.015 1.00 87.88 117 ILE A O 1
ATOM 964 N N . ASP A 1 118 ? -15.391 8.114 25.841 1.00 83.81 118 ASP A N 1
ATOM 965 C CA . ASP A 1 118 ? -14.899 9.199 26.675 1.00 83.81 118 ASP A CA 1
ATOM 966 C C . ASP A 1 118 ? -13.451 8.898 27.088 1.00 83.81 118 ASP A C 1
ATOM 968 O O . ASP A 1 118 ? -13.201 8.011 27.902 1.00 83.81 118 ASP A O 1
ATOM 972 N N . SER A 1 119 ? -12.489 9.653 26.559 1.00 79.25 119 SER A N 1
ATOM 973 C CA . SER A 1 119 ? -11.065 9.519 26.906 1.00 79.25 119 SER A CA 1
ATOM 974 C C . SER A 1 119 ? -10.759 9.856 28.371 1.00 79.25 119 SER A C 1
ATOM 976 O O . SER A 1 119 ? -9.693 9.517 28.886 1.00 79.25 119 SER A O 1
ATOM 978 N N . SER A 1 120 ? -11.697 10.498 29.077 1.00 86.44 120 SER A N 1
ATOM 979 C CA . SER A 1 120 ? -11.618 10.747 30.518 1.00 86.44 120 SER A CA 1
ATOM 980 C C . SER A 1 120 ? -12.258 9.642 31.366 1.00 86.44 120 SER A C 1
ATOM 982 O O . SER A 1 120 ? -12.191 9.699 32.605 1.00 86.44 120 SER A O 1
ATOM 984 N N . ALA A 1 121 ? -12.844 8.626 30.722 1.00 85.25 121 ALA A N 1
ATOM 985 C CA . ALA A 1 121 ? -13.436 7.480 31.385 1.00 85.25 121 ALA A CA 1
ATOM 986 C C . ALA A 1 121 ? -12.410 6.786 32.285 1.00 85.25 121 ALA A C 1
ATOM 988 O O . ALA A 1 121 ? -11.234 6.619 31.965 1.00 85.25 121 ALA A O 1
ATOM 989 N N . LYS A 1 122 ? -12.877 6.363 33.457 1.00 89.38 122 LYS A N 1
ATOM 990 C CA . LYS A 1 122 ? -12.077 5.616 34.428 1.00 89.38 122 LYS A CA 1
ATOM 991 C C . LYS A 1 122 ? -12.673 4.242 34.619 1.00 89.38 122 LYS A C 1
ATOM 993 O O . LYS A 1 122 ? -13.833 4.004 34.283 1.00 89.38 122 LYS A O 1
ATOM 998 N N . TRP A 1 123 ? -11.891 3.360 35.230 1.00 87.00 123 TRP A N 1
ATOM 999 C CA . TRP A 1 123 ? -12.384 2.071 35.695 1.00 87.00 123 TRP A CA 1
ATOM 1000 C C . TRP A 1 123 ? -13.759 2.221 36.386 1.00 87.00 123 TRP A C 1
ATOM 1002 O O . TRP A 1 123 ? -13.899 3.102 37.244 1.00 87.00 123 TRP A O 1
ATOM 1012 N N . PRO A 1 124 ? -14.771 1.400 36.039 1.00 87.12 124 PRO A N 1
ATOM 1013 C CA . PRO A 1 124 ? -14.725 0.231 35.147 1.00 87.12 124 PRO A CA 1
ATOM 1014 C C . PRO A 1 124 ? -15.044 0.514 33.662 1.00 87.12 124 PRO A C 1
ATOM 1016 O O . PRO A 1 124 ? -15.092 -0.419 32.869 1.00 87.12 124 PRO A O 1
ATOM 1019 N N . HIS A 1 125 ? -15.258 1.768 33.258 1.00 82.38 125 HIS A N 1
ATOM 1020 C CA . HIS A 1 125 ? -15.688 2.129 31.896 1.00 82.38 125 HIS A CA 1
ATOM 1021 C C . HIS A 1 125 ? -14.618 1.927 30.811 1.00 82.38 125 HIS A C 1
ATOM 1023 O O . HIS A 1 125 ? -14.939 1.975 29.631 1.00 82.38 125 HIS A O 1
ATOM 1029 N N . THR A 1 126 ? -13.370 1.659 31.200 1.00 85.81 126 THR A N 1
ATOM 1030 C CA . THR A 1 126 ? -12.263 1.324 30.290 1.00 85.81 126 THR A CA 1
ATOM 1031 C C . THR A 1 126 ? -12.120 -0.184 30.049 1.00 85.81 126 THR A C 1
ATOM 1033 O O . THR A 1 126 ? -11.226 -0.608 29.327 1.00 85.81 126 THR A O 1
ATOM 1036 N N . CYS A 1 127 ? -12.952 -1.023 30.678 1.00 89.94 127 CYS A N 1
ATOM 1037 C CA . CYS A 1 127 ? -12.921 -2.480 30.518 1.00 89.94 127 CYS A CA 1
ATOM 1038 C C . CYS A 1 127 ? -13.748 -2.923 29.299 1.00 89.94 127 CYS A C 1
ATOM 1040 O O . CYS A 1 127 ? -14.739 -3.639 29.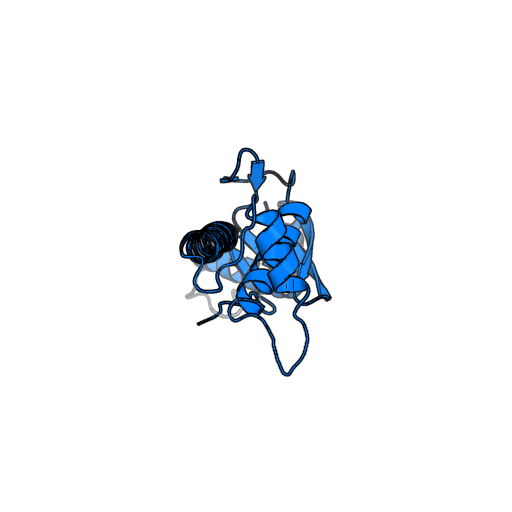445 1.00 89.94 127 CYS A O 1
ATOM 1042 N N . ILE A 1 128 ? -13.361 -2.456 28.113 1.00 91.12 128 ILE A N 1
ATOM 1043 C CA . ILE A 1 128 ? -14.006 -2.801 26.842 1.00 91.12 128 ILE A CA 1
ATOM 1044 C C . ILE A 1 128 ? -13.390 -4.098 26.302 1.00 91.12 128 ILE A C 1
ATOM 1046 O O . ILE A 1 128 ? -12.176 -4.284 26.336 1.00 91.12 128 ILE A O 1
ATOM 1050 N N . ASP A 1 129 ? -14.241 -5.003 25.819 1.00 95.31 129 ASP A N 1
ATOM 1051 C CA . ASP A 1 129 ? -13.828 -6.217 25.111 1.00 95.31 129 ASP A CA 1
ATOM 1052 C C . ASP A 1 129 ? -13.522 -5.864 23.648 1.00 95.31 129 ASP A C 1
ATOM 1054 O O . ASP A 1 129 ? -14.392 -5.923 22.773 1.00 95.31 129 ASP A O 1
ATOM 1058 N N . TRP A 1 130 ? -12.292 -5.407 23.415 1.00 94.88 130 TRP A N 1
ATOM 1059 C CA . TRP A 1 130 ? -11.837 -4.935 22.109 1.00 94.88 130 TRP A CA 1
ATOM 1060 C C . TRP A 1 130 ? -11.740 -6.038 21.063 1.00 94.88 130 TRP A C 1
ATOM 1062 O O . TRP A 1 130 ? -12.058 -5.793 19.905 1.00 94.88 130 TRP A O 1
ATOM 1072 N N . GLU A 1 131 ? -11.399 -7.262 21.467 1.00 95.75 131 GLU A N 1
ATOM 1073 C CA . GLU A 1 131 ? -11.385 -8.423 20.573 1.00 95.75 131 GLU A CA 1
ATOM 1074 C C . GLU A 1 131 ? -12.787 -8.663 19.991 1.00 95.75 131 GLU A C 1
ATOM 1076 O O . GLU A 1 131 ? -12.972 -8.829 18.780 1.00 95.75 131 GLU A O 1
ATOM 1081 N N . ARG A 1 132 ? -13.817 -8.621 20.847 1.00 96.50 132 ARG A N 1
ATOM 1082 C CA . ARG A 1 132 ? -15.202 -8.723 20.391 1.00 96.50 132 ARG A CA 1
ATOM 1083 C C . ARG A 1 132 ? -15.623 -7.530 19.535 1.00 96.50 132 ARG A C 1
ATOM 1085 O O . ARG A 1 132 ? -16.286 -7.756 18.524 1.00 96.50 132 ARG A O 1
ATOM 1092 N N . ALA A 1 133 ? -15.284 -6.305 19.938 1.00 95.62 133 ALA A N 1
ATOM 1093 C CA . ALA A 1 133 ? -15.637 -5.099 19.189 1.00 95.62 133 ALA A CA 1
ATOM 1094 C C . ALA A 1 133 ? -15.039 -5.123 17.773 1.00 95.62 133 ALA A C 1
ATOM 1096 O O . ALA A 1 133 ? -15.758 -4.910 16.801 1.00 95.62 133 ALA A O 1
ATOM 1097 N N . ALA A 1 134 ? -13.761 -5.488 17.651 1.00 96.62 134 ALA A N 1
ATOM 1098 C CA . ALA A 1 134 ? -13.068 -5.649 16.380 1.00 96.62 134 ALA A CA 1
ATOM 1099 C C . ALA A 1 134 ? -13.740 -6.706 15.496 1.00 96.62 134 ALA A C 1
ATOM 1101 O O . ALA A 1 134 ? -14.032 -6.446 14.332 1.00 96.62 134 ALA A O 1
ATOM 1102 N N . ARG A 1 135 ? -14.074 -7.878 16.054 1.00 96.00 135 ARG A N 1
ATOM 1103 C CA . ARG A 1 135 ? -14.792 -8.930 15.318 1.00 96.00 135 ARG A CA 1
ATOM 1104 C C . ARG A 1 135 ? -16.164 -8.475 14.816 1.00 96.00 135 ARG A C 1
ATOM 1106 O O . ARG A 1 135 ? -16.567 -8.885 13.733 1.00 96.00 135 ARG A O 1
ATOM 1113 N N . GLU A 1 136 ? -16.896 -7.688 15.603 1.00 96.56 136 GLU A N 1
ATOM 1114 C CA . GLU A 1 136 ? -18.189 -7.148 15.173 1.00 96.56 136 GLU A CA 1
ATOM 1115 C C . GLU A 1 136 ? -18.010 -6.085 14.074 1.00 96.56 136 GLU A C 1
ATOM 1117 O O . GLU A 1 136 ? -18.736 -6.131 13.083 1.00 96.56 136 GLU A O 1
ATOM 1122 N N . LEU A 1 137 ? -17.003 -5.211 14.189 1.00 95.81 137 LEU A N 1
ATOM 1123 C CA . LEU A 1 137 ? -16.670 -4.203 13.174 1.00 95.81 137 LEU A CA 1
ATOM 1124 C C . LEU A 1 137 ? -16.250 -4.828 11.832 1.00 95.81 137 LEU A C 1
ATOM 1126 O O . LEU A 1 137 ? -16.646 -4.332 10.782 1.00 95.81 137 LEU A O 1
ATOM 1130 N N . ARG A 1 138 ? -15.512 -5.949 11.844 1.00 95.75 138 ARG A N 1
ATOM 1131 C CA . ARG A 1 138 ? -15.100 -6.670 10.619 1.00 95.75 138 ARG A CA 1
ATOM 1132 C C . ARG A 1 138 ? -16.267 -7.095 9.728 1.00 95.75 138 ARG A C 1
ATOM 1134 O O . ARG A 1 138 ? -16.053 -7.321 8.546 1.00 95.75 138 ARG A O 1
ATOM 1141 N N . MET A 1 139 ? -17.488 -7.210 10.256 1.00 95.50 139 MET A N 1
ATOM 1142 C CA . MET A 1 139 ? -18.660 -7.557 9.439 1.00 95.50 139 MET A CA 1
ATOM 1143 C C . MET A 1 139 ? -18.978 -6.504 8.368 1.00 95.50 139 MET A C 1
ATOM 1145 O O . MET A 1 139 ? -19.633 -6.837 7.382 1.00 95.50 139 MET A O 1
ATOM 1149 N N . ASP A 1 140 ? -18.508 -5.268 8.555 1.00 95.38 140 ASP A N 1
ATOM 1150 C CA . ASP A 1 140 ? -18.658 -4.171 7.596 1.00 95.38 140 ASP A CA 1
ATOM 1151 C C . ASP A 1 140 ? -17.474 -4.067 6.613 1.00 95.38 140 ASP A C 1
ATOM 1153 O O . ASP A 1 140 ? -17.455 -3.165 5.778 1.00 95.38 140 ASP A O 1
ATOM 1157 N N . TYR A 1 141 ? -16.493 -4.970 6.710 1.00 96.38 141 TYR A N 1
ATOM 1158 C CA . TYR A 1 141 ? -15.284 -5.005 5.887 1.00 96.38 141 TYR A CA 1
ATOM 1159 C C . TYR A 1 141 ? -15.219 -6.299 5.064 1.00 96.38 141 TYR A C 1
ATOM 1161 O O . TYR A 1 141 ? -15.813 -7.323 5.406 1.00 96.38 141 TYR A O 1
ATOM 1169 N N . SER A 1 142 ? -14.463 -6.253 3.972 1.00 96.12 142 SER A N 1
ATOM 1170 C CA . SER A 1 142 ? -14.090 -7.406 3.154 1.00 96.12 142 SER A CA 1
ATOM 1171 C C . SER A 1 142 ? -12.611 -7.728 3.352 1.00 96.12 142 SER A C 1
ATOM 1173 O O . SER A 1 142 ? -11.810 -6.832 3.606 1.00 96.12 142 SER A O 1
ATOM 1175 N N . ALA A 1 143 ? -12.251 -9.006 3.247 1.00 95.69 143 ALA A N 1
ATOM 1176 C CA . ALA A 1 143 ? -10.868 -9.458 3.358 1.00 95.69 143 ALA A CA 1
ATOM 1177 C C . ALA A 1 143 ? -10.242 -9.661 1.971 1.00 95.69 143 ALA A C 1
ATOM 1179 O O . ALA A 1 143 ? -10.918 -10.095 1.033 1.00 95.69 143 ALA A O 1
ATOM 1180 N N . VAL A 1 144 ? -8.948 -9.382 1.861 1.00 95.69 144 VAL A N 1
ATOM 1181 C CA . VAL A 1 144 ? -8.107 -9.676 0.697 1.00 95.69 144 VAL A CA 1
ATOM 1182 C C . VAL A 1 144 ? -6.755 -10.191 1.174 1.00 95.69 144 VAL A C 1
ATOM 1184 O O . VAL A 1 144 ? -6.239 -9.756 2.202 1.00 95.69 144 VAL A O 1
ATOM 1187 N N . SER A 1 145 ? -6.190 -11.151 0.450 1.00 95.19 145 SER A N 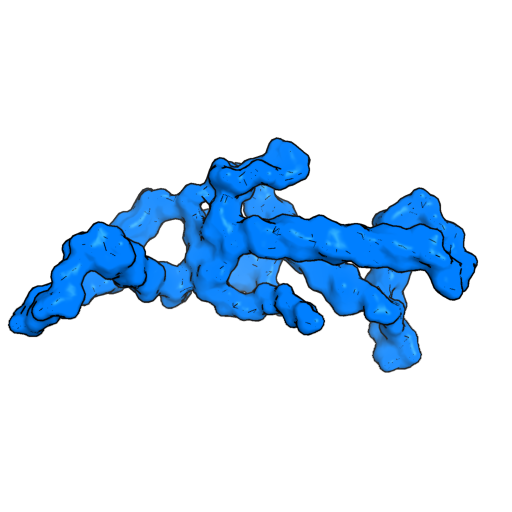1
ATOM 1188 C CA . SER A 1 145 ? -4.822 -11.608 0.677 1.00 95.19 145 SER A CA 1
ATOM 1189 C C . SER A 1 145 ? -3.914 -10.919 -0.326 1.00 95.19 145 SER A C 1
ATOM 1191 O O . SER A 1 145 ? -4.213 -10.966 -1.516 1.00 95.19 145 SER A O 1
ATOM 1193 N N . VAL A 1 146 ? -2.847 -10.298 0.169 1.00 91.75 146 VAL A N 1
ATOM 1194 C CA . VAL A 1 146 ? -1.878 -9.561 -0.641 1.00 91.75 146 VAL A CA 1
ATOM 1195 C C . VAL A 1 146 ? -0.483 -10.132 -0.419 1.00 91.75 146 VAL A C 1
ATOM 1197 O O . VAL A 1 146 ? -0.137 -10.486 0.715 1.00 91.75 146 VAL A O 1
ATOM 1200 N N . THR A 1 147 ? 0.309 -10.236 -1.482 1.00 90.88 147 THR A N 1
ATOM 1201 C CA . THR A 1 147 ? 1.709 -10.667 -1.407 1.00 90.88 147 THR A CA 1
ATOM 1202 C C . THR A 1 147 ? 2.628 -9.460 -1.210 1.00 90.88 147 THR A C 1
ATOM 1204 O O . THR A 1 147 ? 2.652 -8.562 -2.042 1.00 90.88 147 THR A O 1
ATOM 1207 N N . ILE A 1 148 ? 3.395 -9.443 -0.117 1.00 86.12 148 ILE A N 1
ATOM 1208 C CA . ILE A 1 148 ? 4.356 -8.380 0.222 1.00 86.12 148 ILE A CA 1
ATOM 1209 C C . ILE A 1 148 ? 5.672 -9.044 0.627 1.00 86.12 148 ILE A C 1
ATOM 1211 O O . ILE A 1 148 ? 5.670 -9.949 1.461 1.00 86.12 148 ILE A O 1
ATOM 1215 N N . ASP A 1 149 ? 6.787 -8.647 0.017 1.00 84.31 149 ASP A N 1
ATOM 1216 C CA . ASP A 1 149 ? 8.122 -9.229 0.215 1.00 84.31 149 ASP A CA 1
ATOM 1217 C C . ASP A 1 149 ? 8.166 -10.765 0.021 1.00 84.31 149 ASP A C 1
ATOM 1219 O O . ASP A 1 149 ? 9.020 -11.478 0.554 1.00 84.31 149 ASP A O 1
ATOM 1223 N N . GLY A 1 150 ? 7.235 -11.304 -0.776 1.00 84.44 150 GLY A N 1
ATOM 1224 C CA . GLY A 1 150 ? 7.073 -12.742 -1.017 1.00 84.44 150 GLY A CA 1
ATOM 1225 C C . GLY A 1 150 ? 6.277 -13.500 0.054 1.00 84.44 150 GLY A C 1
ATOM 1226 O O . GLY A 1 150 ? 6.068 -14.707 -0.100 1.00 84.44 150 GLY A O 1
ATOM 1227 N N . ASP A 1 151 ? 5.797 -12.815 1.091 1.00 88.94 151 ASP A N 1
ATOM 1228 C CA . ASP A 1 151 ? 4.911 -13.362 2.113 1.00 88.94 151 ASP A CA 1
ATOM 1229 C C . ASP A 1 151 ? 3.458 -12.936 1.860 1.00 88.94 151 ASP A C 1
ATOM 1231 O O . ASP A 1 151 ? 3.157 -11.784 1.554 1.00 88.94 151 ASP A O 1
ATOM 1235 N N . ILE A 1 152 ? 2.525 -13.877 2.008 1.00 91.88 152 ILE A N 1
ATOM 1236 C CA . ILE A 1 152 ? 1.091 -13.594 1.877 1.00 91.88 152 ILE A CA 1
ATOM 1237 C C . ILE A 1 152 ? 0.572 -13.086 3.223 1.00 91.88 152 ILE A C 1
ATOM 1239 O O . ILE A 1 152 ? 0.664 -13.799 4.229 1.00 91.88 152 ILE A O 1
ATOM 1243 N N . ARG A 1 153 ? -0.041 -11.900 3.236 1.00 92.88 153 ARG A N 1
ATOM 1244 C CA . ARG A 1 153 ? -0.702 -11.327 4.417 1.00 92.88 153 ARG A CA 1
ATOM 1245 C C . ARG A 1 153 ? -2.163 -11.006 4.120 1.00 92.88 153 ARG A C 1
ATOM 1247 O O . ARG A 1 153 ? -2.531 -10.664 3.001 1.00 92.88 153 ARG A O 1
ATOM 1254 N N . GLU A 1 154 ? -3.011 -11.156 5.132 1.00 95.81 154 GLU A N 1
ATOM 1255 C CA . GLU A 1 154 ? -4.434 -10.833 5.040 1.00 95.81 154 GLU A CA 1
ATOM 1256 C C . GLU A 1 154 ? -4.691 -9.400 5.510 1.00 95.81 154 GLU A C 1
ATOM 1258 O O . GLU A 1 154 ? -4.214 -8.972 6.566 1.00 95.81 154 GLU A O 1
ATOM 1263 N N . TYR A 1 155 ? -5.470 -8.679 4.714 1.00 96.50 155 TYR A N 1
ATOM 1264 C CA . TYR A 1 155 ? -5.865 -7.303 4.940 1.00 96.50 155 TYR A CA 1
ATOM 1265 C C . TYR A 1 155 ? -7.382 -7.153 4.848 1.00 96.50 155 TYR A C 1
ATOM 1267 O O . TYR A 1 155 ? -8.059 -7.879 4.120 1.00 96.50 155 TYR A O 1
ATOM 1275 N N . TRP A 1 156 ? -7.908 -6.161 5.556 1.00 97.25 156 TRP A N 1
ATOM 1276 C CA . TRP A 1 156 ? -9.311 -5.774 5.552 1.00 97.25 156 TRP A CA 1
ATOM 1277 C C . TRP A 1 156 ? -9.486 -4.422 4.879 1.00 97.25 156 TRP A C 1
ATOM 1279 O O . TRP A 1 156 ? -8.729 -3.489 5.138 1.00 97.25 156 TRP A O 1
ATOM 1289 N N . TYR A 1 157 ? -10.517 -4.309 4.053 1.00 96.06 157 TYR A N 1
ATOM 1290 C CA . TYR A 1 157 ? -10.871 -3.086 3.344 1.00 96.06 157 TYR A CA 1
ATOM 1291 C C . TYR A 1 157 ? -12.388 -2.892 3.310 1.00 96.06 157 TYR A C 1
ATOM 1293 O O . TYR A 1 157 ? -13.148 -3.815 3.615 1.00 96.06 157 TYR A O 1
ATOM 1301 N N . ARG A 1 158 ? -12.834 -1.688 2.959 1.00 91.81 158 ARG A N 1
ATOM 1302 C CA . ARG A 1 158 ? -14.249 -1.348 2.805 1.00 91.81 158 ARG A CA 1
ATOM 1303 C C . ARG A 1 158 ? -14.491 -0.619 1.495 1.00 91.81 158 ARG A C 1
ATOM 1305 O O . ARG A 1 158 ? -13.603 0.172 1.109 1.00 91.81 158 ARG A O 1
#

pLDDT: mean 88.4, std 11.69, range [32.88, 97.25]

Secondary structure (DSSP, 8-state):
------S-SEEEHHHHHHHHHHHHHHHHHHHHHTTT----SSHHHHHHHHHH-EETTEE-TTHHHHHHHHHHHHHHHHHTTS--SEEETTEEE-SEEEEGGGHHHHHHHHHHHTT-S-TT--TTTT---HHHHHHHHGGGSEEEEEEETTEEEEEEE-